Protein AF-A0A958LIS4-F1 (afdb_monomer)

Mean predicted aligned error: 6.73 Å

Foldseek 3Di:
DVVVVVVVVVVVVVVVVVVVCCVVVPVVVVVVVVVVVVVVVVLVVVLVVQLVVCVVVVHDNLVSNVSSLVSDDPVPRDDNVVSVVVVVVVVVVD

Secondary structure (DSSP, 8-state):
-HHHHHHHHHHHHHHHHHHHHHIIIIIHHHHHHHHHHHHHHHHHHHHHHHHHHHHHTT--HHHHHHHHHHHS-TTTPPPHHHHHHHHHHHHHH-

Sequence (94 aa):
GVQVIGSLVAAALVGTFLGVLMCYGFVGPISTKMNNDIEAEGRYLAVIKAALVALQRGAPPLVCVEFARRSIFPTERPSFEEMDTATKESKKAA

pLDDT: mean 91.05, std 7.97, range [49.72, 97.69]

Structure (mmCIF, N/CA/C/O backbone):
data_AF-A0A958LIS4-F1
#
_entry.id   AF-A0A958LIS4-F1
#
loop_
_atom_site.group_PDB
_atom_site.id
_atom_site.type_symbol
_atom_site.label_atom_id
_atom_site.label_alt_id
_atom_site.label_comp_id
_atom_site.label_asym_id
_atom_site.label_entity_id
_atom_site.label_seq_id
_atom_site.pdbx_PDB_ins_code
_atom_site.Cartn_x
_atom_site.Cartn_y
_atom_site.Cartn_z
_atom_site.occupancy
_atom_site.B_iso_or_equiv
_atom_site.auth_seq_id
_atom_site.auth_comp_id
_atom_site.auth_asym_id
_atom_site.auth_atom_id
_atom_site.pdbx_PDB_model_num
ATOM 1 N N . GLY A 1 1 ? 24.109 -0.725 -47.724 1.00 82.19 1 GLY A N 1
ATOM 2 C CA . GLY A 1 1 ? 25.137 0.302 -47.455 1.00 82.19 1 GLY A CA 1
ATOM 3 C C . GLY A 1 1 ? 25.176 0.623 -45.975 1.00 82.19 1 GLY A C 1
ATOM 4 O O . GLY A 1 1 ? 24.223 0.297 -45.273 1.00 82.19 1 GLY A O 1
ATOM 5 N N . VAL A 1 2 ? 26.254 1.254 -45.507 1.00 90.81 2 VAL A N 1
ATOM 6 C CA . VAL A 1 2 ? 26.501 1.578 -44.085 1.00 90.81 2 VAL A CA 1
ATOM 7 C C . VAL A 1 2 ? 25.345 2.371 -43.448 1.00 90.81 2 VAL A C 1
ATOM 9 O O . VAL A 1 2 ? 25.057 2.191 -42.269 1.00 90.81 2 VAL A O 1
ATOM 12 N N . GLN A 1 3 ? 24.604 3.161 -44.235 1.00 92.12 3 GLN A N 1
ATOM 13 C CA . GLN A 1 3 ? 23.449 3.939 -43.766 1.00 92.12 3 GLN A CA 1
ATOM 14 C C . GLN A 1 3 ? 22.313 3.070 -43.192 1.00 92.12 3 GLN A C 1
ATOM 16 O O . GLN A 1 3 ? 21.709 3.444 -42.193 1.00 92.12 3 GLN A O 1
ATOM 21 N N . VAL A 1 4 ? 22.043 1.900 -43.785 1.00 93.31 4 VAL A N 1
ATOM 22 C CA . VAL A 1 4 ? 20.974 0.986 -43.327 1.00 93.31 4 VAL A CA 1
ATOM 23 C C . VAL A 1 4 ? 21.361 0.304 -42.015 1.00 93.31 4 VAL A C 1
ATOM 25 O O . VAL A 1 4 ? 20.530 0.101 -41.139 1.00 93.31 4 VAL A O 1
ATOM 28 N N . ILE A 1 5 ? 22.643 -0.021 -41.847 1.00 92.88 5 ILE A N 1
ATOM 29 C CA . ILE A 1 5 ? 23.145 -0.588 -40.591 1.00 92.88 5 ILE A CA 1
ATOM 30 C C . ILE A 1 5 ? 23.073 0.474 -39.486 1.00 92.88 5 ILE A C 1
ATOM 32 O O . ILE A 1 5 ? 22.612 0.184 -38.386 1.00 92.88 5 ILE A O 1
ATOM 36 N N . GLY A 1 6 ? 23.452 1.718 -39.795 1.00 95.25 6 GLY A N 1
ATOM 37 C CA . GLY A 1 6 ? 23.360 2.836 -38.856 1.00 95.25 6 GLY A CA 1
ATOM 38 C C . GLY A 1 6 ? 21.935 3.091 -38.357 1.00 95.25 6 GLY A C 1
ATOM 39 O O . GLY A 1 6 ? 21.741 3.281 -37.158 1.00 95.25 6 GLY A O 1
ATOM 40 N N . SER A 1 7 ? 20.929 3.035 -39.239 1.00 94.62 7 SER A N 1
ATOM 41 C CA . SER A 1 7 ? 19.531 3.222 -38.830 1.00 94.62 7 SER A CA 1
ATOM 42 C C . SER A 1 7 ? 19.018 2.089 -37.937 1.00 94.62 7 SER A C 1
ATOM 44 O O . SER A 1 7 ? 18.326 2.357 -36.956 1.00 94.62 7 SER A O 1
ATOM 46 N N . LEU A 1 8 ? 19.401 0.839 -38.217 1.00 93.94 8 LEU A N 1
ATOM 47 C CA . LEU A 1 8 ? 19.042 -0.319 -37.392 1.00 93.94 8 LEU A CA 1
ATOM 48 C C . LEU A 1 8 ? 19.658 -0.239 -35.988 1.00 93.94 8 LEU A C 1
ATOM 50 O O . LEU A 1 8 ? 18.973 -0.494 -34.998 1.00 93.94 8 LEU A O 1
ATOM 54 N N . VAL A 1 9 ? 20.927 0.165 -35.885 1.00 95.56 9 VAL A N 1
ATOM 55 C CA . VAL A 1 9 ? 21.597 0.339 -34.587 1.00 95.56 9 VAL A CA 1
ATOM 56 C C . VAL A 1 9 ? 20.975 1.495 -33.803 1.00 95.56 9 VAL A C 1
ATOM 58 O O . VAL A 1 9 ? 20.691 1.342 -32.616 1.00 95.56 9 VAL A O 1
ATOM 61 N N . ALA A 1 10 ? 20.701 2.628 -34.455 1.00 94.75 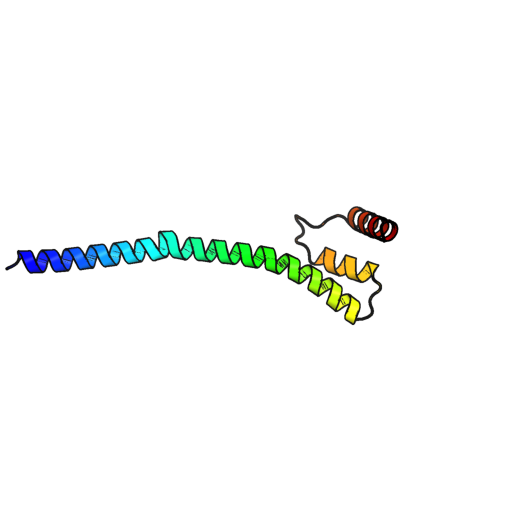10 ALA A N 1
ATOM 62 C CA . ALA A 1 10 ? 20.047 3.763 -33.808 1.00 94.75 10 ALA A CA 1
ATOM 63 C C . ALA A 1 10 ? 18.664 3.382 -33.254 1.00 94.75 10 ALA A C 1
ATOM 65 O O . ALA A 1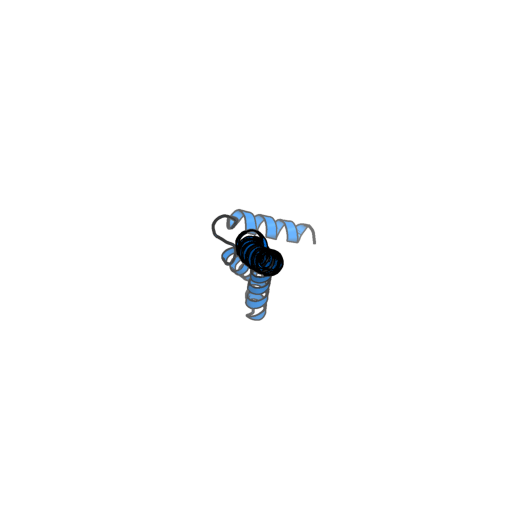 10 ? 18.352 3.701 -32.107 1.00 94.75 10 ALA A O 1
ATOM 66 N N . ALA A 1 11 ? 17.865 2.638 -34.025 1.00 95.06 11 ALA A N 1
ATOM 67 C CA . ALA A 1 11 ? 16.565 2.147 -33.576 1.00 95.06 11 ALA A CA 1
ATOM 68 C C . ALA A 1 11 ? 16.682 1.229 -32.343 1.00 95.06 11 ALA A C 1
ATOM 70 O O . ALA A 1 11 ? 15.923 1.388 -31.387 1.00 95.06 11 ALA A O 1
ATOM 71 N N . ALA A 1 12 ? 17.660 0.316 -32.320 1.00 96.81 12 ALA A N 1
ATOM 72 C CA . ALA A 1 12 ? 17.887 -0.584 -31.187 1.00 96.81 12 ALA A CA 1
ATOM 73 C C . ALA A 1 12 ? 18.302 0.158 -29.898 1.00 96.81 12 ALA A C 1
ATOM 75 O O . ALA A 1 12 ? 17.847 -0.184 -28.801 1.00 96.81 12 ALA A O 1
ATOM 76 N N . LEU A 1 13 ? 19.126 1.204 -30.023 1.00 97.00 13 LEU A N 1
ATOM 77 C CA . LEU A 1 13 ? 19.558 2.029 -28.891 1.00 97.00 13 LEU A CA 1
ATOM 78 C C . LEU A 1 13 ? 18.406 2.867 -28.324 1.00 97.00 13 LEU A C 1
ATOM 80 O O . LEU A 1 13 ? 18.212 2.892 -27.109 1.00 97.00 13 LEU A O 1
ATOM 84 N N . VAL A 1 14 ? 17.604 3.495 -29.191 1.00 96.50 14 VAL A N 1
ATOM 85 C CA . VAL A 1 14 ? 16.419 4.263 -28.772 1.00 96.50 14 VAL A CA 1
ATOM 86 C C . VAL A 1 14 ? 15.379 3.348 -28.129 1.00 96.50 14 VAL A C 1
ATOM 88 O O . VAL A 1 14 ? 14.804 3.712 -27.106 1.00 96.50 14 VAL A O 1
ATOM 91 N N . GLY A 1 15 ? 15.186 2.140 -28.668 1.00 96.69 15 GLY A N 1
ATOM 92 C CA . GLY A 1 15 ? 14.304 1.131 -28.083 1.00 96.69 15 GLY A CA 1
ATOM 93 C C . GLY A 1 15 ? 14.735 0.718 -26.674 1.00 96.69 15 GLY A C 1
ATOM 94 O O . GLY A 1 15 ? 13.920 0.734 -25.754 1.00 96.69 15 GLY A O 1
ATOM 95 N N . THR A 1 16 ? 16.023 0.420 -26.477 1.00 96.38 16 THR A N 1
ATOM 96 C CA . THR A 1 16 ? 16.561 0.064 -25.150 1.00 96.38 16 THR A CA 1
ATOM 97 C C . THR A 1 16 ? 16.427 1.221 -24.161 1.00 96.38 16 THR A C 1
ATOM 99 O O . THR A 1 16 ? 15.978 1.020 -23.033 1.00 96.38 16 THR A O 1
ATOM 102 N N . PHE A 1 17 ? 16.762 2.441 -24.588 1.00 96.25 17 PHE A N 1
ATOM 103 C CA . PHE A 1 17 ? 16.619 3.634 -23.758 1.00 96.25 17 PHE A CA 1
ATOM 104 C C . PHE A 1 17 ? 15.164 3.864 -23.332 1.00 96.25 17 PHE A C 1
ATOM 106 O O . PHE A 1 17 ? 14.894 4.015 -22.141 1.00 96.25 17 PHE A O 1
ATOM 113 N N . LEU A 1 18 ? 14.221 3.839 -24.281 1.00 97.00 18 LEU A N 1
ATOM 114 C CA . LEU A 1 18 ? 12.796 4.004 -23.991 1.00 97.00 18 LEU A CA 1
ATOM 115 C C . LEU A 1 18 ? 12.262 2.899 -23.079 1.00 97.00 18 LEU A C 1
ATOM 117 O O . LEU A 1 18 ? 11.463 3.191 -22.195 1.00 97.00 18 LEU A O 1
ATOM 121 N N . GLY A 1 19 ? 12.715 1.657 -23.257 1.00 96.50 19 GLY A N 1
ATOM 122 C CA . GLY A 1 19 ? 12.329 0.544 -22.392 1.00 96.50 19 GLY A CA 1
ATOM 123 C C . GLY A 1 19 ? 12.725 0.789 -20.936 1.00 96.50 19 GLY A C 1
ATOM 124 O O . GLY A 1 19 ? 11.878 0.749 -20.046 1.00 96.50 19 GLY A O 1
ATOM 125 N N . VAL A 1 20 ? 13.996 1.122 -20.693 1.00 96.62 20 VAL A N 1
ATOM 126 C CA . VAL A 1 20 ? 14.501 1.437 -19.346 1.00 96.62 20 VAL A CA 1
ATOM 127 C C . VAL A 1 20 ? 13.777 2.656 -18.766 1.00 96.62 20 VAL A C 1
ATOM 129 O O . VAL A 1 20 ? 13.316 2.612 -17.624 1.00 96.62 20 VAL A O 1
ATOM 132 N N . LEU A 1 21 ? 13.613 3.717 -19.562 1.00 95.88 21 LEU A N 1
ATOM 133 C CA . LEU A 1 21 ? 12.903 4.927 -19.150 1.00 95.88 21 LEU A CA 1
ATOM 134 C C . LEU A 1 21 ? 11.451 4.628 -18.752 1.00 95.88 21 LEU A C 1
ATOM 136 O O . LEU A 1 21 ? 10.982 5.136 -17.740 1.00 95.88 21 LEU A O 1
ATOM 140 N N . MET A 1 22 ? 10.739 3.794 -19.511 1.00 96.75 22 MET A N 1
ATOM 141 C CA . MET A 1 22 ? 9.345 3.460 -19.226 1.00 96.75 22 MET A CA 1
ATOM 142 C C . MET A 1 22 ? 9.212 2.588 -17.975 1.00 96.75 22 MET A C 1
ATOM 144 O O . MET A 1 22 ? 8.365 2.865 -17.123 1.00 96.75 22 MET A O 1
ATOM 148 N N . CYS A 1 23 ? 10.067 1.575 -17.827 1.00 95.88 23 CYS A N 1
ATOM 149 C CA . CYS A 1 23 ? 10.049 0.688 -16.667 1.00 95.88 23 CYS A CA 1
ATOM 150 C C . CYS A 1 23 ? 10.285 1.455 -15.361 1.00 95.88 23 CYS A C 1
ATOM 152 O O . CYS A 1 23 ? 9.486 1.348 -14.430 1.00 95.88 23 CYS A O 1
ATOM 154 N N . TYR A 1 24 ? 11.352 2.254 -15.295 1.00 94.38 24 TYR A N 1
ATOM 155 C CA . TYR A 1 24 ? 11.725 2.951 -14.062 1.00 94.38 24 TYR A CA 1
ATOM 156 C C . TYR A 1 24 ? 11.005 4.289 -13.876 1.00 94.38 24 TYR A C 1
ATOM 158 O O . TYR A 1 24 ? 10.735 4.677 -12.743 1.00 94.38 24 TYR A O 1
ATOM 166 N N . GLY A 1 25 ? 10.682 4.991 -14.963 1.00 94.75 25 GLY A N 1
ATOM 167 C CA . GLY A 1 25 ? 10.047 6.307 -14.910 1.00 94.75 25 GLY A CA 1
ATOM 168 C C . GLY A 1 25 ? 8.528 6.261 -14.763 1.00 94.75 25 GLY A C 1
ATOM 169 O O . GLY A 1 25 ? 7.956 7.178 -14.183 1.00 94.75 25 GLY A O 1
ATOM 170 N N . PHE A 1 26 ? 7.873 5.204 -15.254 1.00 94.94 26 PHE A N 1
ATOM 171 C CA . PHE A 1 26 ? 6.409 5.117 -15.259 1.00 94.94 26 PHE A CA 1
ATOM 172 C C . PHE A 1 26 ? 5.896 3.865 -14.553 1.00 94.94 26 PHE A C 1
ATOM 174 O O . PHE A 1 26 ? 5.193 3.978 -13.550 1.00 94.94 26 PHE A O 1
ATOM 181 N N . VAL A 1 27 ? 6.254 2.673 -15.038 1.00 97.00 27 VAL A N 1
ATOM 182 C CA . VAL A 1 27 ? 5.644 1.418 -14.565 1.00 97.00 27 VAL A CA 1
ATOM 183 C C . VAL A 1 27 ? 5.938 1.171 -13.083 1.00 97.00 27 VAL A C 1
ATOM 185 O O . VAL A 1 27 ? 5.017 0.883 -12.321 1.00 97.00 27 VAL A O 1
ATOM 188 N N . GLY A 1 28 ? 7.191 1.340 -12.653 1.00 96.19 28 GLY A N 1
ATOM 189 C CA . GLY A 1 28 ? 7.587 1.194 -11.250 1.00 96.19 28 GLY A CA 1
ATOM 190 C C . GLY A 1 28 ? 6.814 2.128 -10.307 1.00 96.19 28 GLY A C 1
ATOM 191 O O . GLY A 1 28 ? 6.122 1.637 -9.414 1.00 96.19 28 GLY A O 1
ATOM 192 N N . PRO A 1 29 ? 6.860 3.460 -10.510 1.00 96.38 29 PRO A N 1
ATOM 193 C CA . PRO A 1 29 ? 6.118 4.412 -9.683 1.00 96.38 29 PRO A CA 1
ATOM 194 C C . PRO A 1 29 ? 4.607 4.154 -9.638 1.00 96.38 29 PRO A C 1
ATOM 196 O O . PRO A 1 29 ? 4.008 4.229 -8.564 1.00 96.38 29 PRO A O 1
ATOM 199 N N . ILE A 1 30 ? 3.992 3.803 -10.774 1.00 97.56 30 ILE A N 1
ATOM 200 C CA . ILE A 1 30 ? 2.563 3.466 -10.839 1.00 97.56 30 ILE A CA 1
ATOM 201 C C . ILE A 1 30 ? 2.266 2.226 -9.990 1.00 97.56 30 ILE A C 1
ATOM 203 O O . ILE A 1 30 ? 1.327 2.248 -9.197 1.00 97.56 30 ILE A O 1
ATOM 207 N N . SER A 1 31 ? 3.089 1.179 -10.097 1.00 97.50 31 SER A N 1
ATOM 208 C CA . SER A 1 31 ? 2.942 -0.036 -9.289 1.00 97.50 31 SER A CA 1
ATOM 209 C C . SER A 1 31 ? 3.028 0.261 -7.790 1.00 97.50 31 SER A C 1
ATOM 211 O O . SER A 1 31 ? 2.211 -0.239 -7.020 1.00 97.50 31 SER A O 1
ATOM 213 N N . THR A 1 32 ? 3.985 1.089 -7.364 1.00 97.25 32 THR A N 1
ATOM 214 C CA . THR A 1 32 ? 4.126 1.478 -5.953 1.00 97.25 32 THR A CA 1
ATOM 215 C C . THR A 1 32 ? 2.907 2.254 -5.466 1.00 97.25 32 THR A C 1
ATOM 217 O O . THR A 1 32 ? 2.378 1.961 -4.396 1.00 97.25 32 THR A O 1
ATOM 220 N N . LYS A 1 33 ? 2.416 3.211 -6.263 1.00 96.88 33 LYS A N 1
ATOM 221 C CA . LYS A 1 33 ? 1.208 3.979 -5.937 1.00 96.88 33 LYS A CA 1
ATOM 222 C C . LYS A 1 33 ? -0.005 3.062 -5.786 1.00 96.88 33 LYS A C 1
ATOM 224 O O . LYS A 1 33 ? -0.713 3.163 -4.793 1.00 96.88 33 LYS A O 1
ATOM 229 N N . MET A 1 34 ? -0.212 2.142 -6.728 1.00 97.69 34 MET A N 1
ATOM 230 C CA . MET A 1 34 ? -1.305 1.168 -6.657 1.00 97.69 34 MET A CA 1
ATOM 231 C C . MET A 1 34 ? -1.218 0.297 -5.402 1.00 97.69 34 MET A C 1
ATOM 233 O O . MET A 1 34 ? -2.228 0.073 -4.745 1.00 97.69 34 MET A O 1
ATOM 237 N N . ASN A 1 35 ? -0.020 -0.172 -5.045 1.00 97.12 35 ASN A N 1
ATOM 238 C CA . ASN A 1 35 ? 0.161 -0.966 -3.834 1.00 97.12 35 ASN A CA 1
ATOM 239 C C . ASN A 1 35 ? -0.180 -0.167 -2.568 1.00 97.12 35 ASN A C 1
ATOM 241 O O . ASN A 1 35 ? -0.830 -0.699 -1.675 1.00 97.12 35 ASN A O 1
ATOM 245 N N . ASN A 1 36 ? 0.207 1.109 -2.509 1.00 95.81 36 ASN A N 1
ATOM 246 C CA . ASN A 1 36 ? -0.120 1.979 -1.379 1.00 95.81 36 ASN A CA 1
ATOM 247 C C . ASN A 1 36 ? -1.634 2.196 -1.238 1.00 95.81 36 ASN A C 1
ATOM 249 O O . ASN A 1 36 ? -2.148 2.158 -0.122 1.00 95.81 36 ASN A O 1
ATOM 253 N N . ASP A 1 37 ? -2.346 2.385 -2.353 1.00 95.81 37 ASP A N 1
ATOM 254 C CA . ASP A 1 37 ? -3.807 2.523 -2.345 1.00 95.81 37 ASP A CA 1
ATOM 255 C C . ASP A 1 37 ? -4.481 1.235 -1.845 1.00 95.81 37 ASP A C 1
ATOM 257 O O . ASP A 1 37 ? -5.327 1.274 -0.951 1.00 95.81 37 ASP A O 1
ATOM 261 N N . ILE A 1 38 ? -4.053 0.077 -2.366 1.00 96.31 38 ILE A N 1
ATOM 262 C CA . ILE A 1 38 ? -4.563 -1.238 -1.948 1.00 96.31 38 ILE A CA 1
ATOM 263 C C . ILE A 1 38 ? -4.284 -1.478 -0.465 1.00 96.31 38 ILE A C 1
ATOM 265 O O . ILE A 1 38 ? -5.133 -2.010 0.248 1.00 96.31 38 ILE A O 1
ATOM 269 N N . GLU A 1 39 ? -3.106 -1.099 0.025 1.00 93.44 39 GLU A N 1
ATOM 270 C CA . GLU A 1 39 ? -2.776 -1.234 1.437 1.00 93.44 39 GLU A CA 1
ATOM 271 C C . GLU A 1 39 ? -3.674 -0.339 2.301 1.00 93.44 39 GLU A C 1
ATOM 273 O O . GLU A 1 39 ? -4.163 -0.787 3.338 1.00 93.44 39 GLU A O 1
ATOM 278 N N . ALA A 1 40 ? -3.949 0.895 1.868 1.00 89.81 40 ALA A N 1
ATOM 279 C CA . ALA A 1 40 ? -4.850 1.805 2.570 1.00 89.81 40 ALA A CA 1
ATOM 280 C C . ALA A 1 40 ? -6.278 1.237 2.678 1.00 89.81 40 ALA A C 1
ATOM 282 O O . ALA A 1 40 ? -6.841 1.192 3.774 1.00 89.81 40 ALA A O 1
ATOM 283 N N . GLU A 1 41 ? -6.841 0.723 1.583 1.00 91.62 41 GLU A N 1
ATOM 284 C CA . GLU A 1 41 ? -8.158 0.068 1.592 1.00 91.62 41 GLU A CA 1
ATOM 285 C C . GLU A 1 41 ? -8.144 -1.246 2.392 1.00 91.62 41 GLU A C 1
ATOM 287 O O . GLU A 1 41 ? -9.052 -1.536 3.179 1.00 91.62 41 GLU A O 1
ATOM 292 N N . GLY A 1 42 ? -7.072 -2.027 2.256 1.00 93.12 42 GLY A N 1
ATOM 293 C CA . GLY A 1 42 ? -6.867 -3.276 2.981 1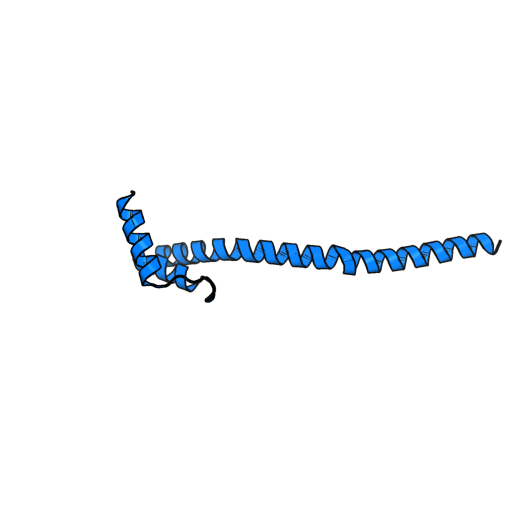.00 93.12 42 GLY A CA 1
ATOM 294 C C . GLY A 1 42 ? -6.838 -3.081 4.496 1.00 93.12 42 GLY A C 1
ATOM 295 O O . GLY A 1 42 ? -7.354 -3.926 5.233 1.00 93.12 42 GLY A O 1
ATOM 296 N N . ARG A 1 43 ? -6.308 -1.950 4.982 1.00 90.06 43 ARG A N 1
ATOM 297 C CA . ARG A 1 43 ? -6.325 -1.591 6.411 1.00 90.06 43 ARG A CA 1
ATOM 298 C C . ARG A 1 43 ? -7.748 -1.433 6.936 1.00 90.06 43 ARG A C 1
ATOM 300 O O . ARG A 1 43 ? -8.053 -1.960 8.005 1.00 90.06 43 ARG A O 1
ATOM 307 N N . TYR A 1 44 ? -8.630 -0.771 6.187 1.00 89.81 44 TYR A N 1
ATOM 308 C CA . TYR A 1 44 ? -10.032 -0.611 6.582 1.00 89.81 44 TYR A CA 1
ATOM 309 C C . TYR A 1 44 ? -10.728 -1.972 6.736 1.00 89.81 44 TYR A C 1
ATOM 311 O O . TYR A 1 44 ? -11.349 -2.263 7.762 1.00 89.81 44 TYR A O 1
ATOM 319 N N . LEU A 1 45 ? -10.534 -2.862 5.760 1.00 93.88 45 LEU A N 1
ATOM 320 C CA . LEU A 1 45 ? -11.069 -4.223 5.812 1.00 93.88 45 LEU A CA 1
ATOM 321 C C . LEU A 1 45 ? -10.464 -5.049 6.960 1.00 93.88 45 LEU A C 1
ATOM 323 O O . LEU A 1 45 ? -11.169 -5.839 7.593 1.00 93.88 45 LEU A O 1
ATOM 327 N N . ALA A 1 46 ? -9.180 -4.856 7.275 1.00 94.00 46 ALA A N 1
ATOM 328 C CA . ALA A 1 46 ? -8.519 -5.531 8.389 1.00 94.00 46 ALA A CA 1
ATOM 329 C C . ALA A 1 46 ? -9.115 -5.138 9.752 1.00 94.00 46 ALA A C 1
ATOM 331 O O . ALA A 1 46 ? -9.273 -6.001 10.619 1.00 94.00 46 ALA A O 1
ATOM 332 N N . VAL A 1 47 ? -9.505 -3.872 9.930 1.00 93.94 47 VAL A N 1
ATOM 333 C CA . VAL A 1 47 ? -10.181 -3.389 11.147 1.00 93.94 47 VAL A CA 1
ATOM 334 C C . VAL A 1 47 ? -11.550 -4.053 11.311 1.00 93.94 47 VAL A C 1
ATOM 336 O O . VAL A 1 47 ? -11.855 -4.577 12.385 1.00 93.94 47 VAL A O 1
ATOM 339 N N . ILE A 1 48 ? -12.350 -4.115 10.240 1.00 93.25 48 ILE A N 1
ATOM 340 C CA . ILE A 1 48 ? -13.651 -4.807 10.253 1.00 93.25 48 ILE A CA 1
ATOM 341 C C . ILE A 1 48 ? -13.459 -6.290 10.581 1.00 93.25 48 ILE A C 1
ATOM 343 O O . ILE A 1 48 ? -14.141 -6.840 11.447 1.00 93.25 48 ILE A O 1
ATOM 347 N N . LYS A 1 49 ? -12.486 -6.941 9.937 1.00 94.31 49 LYS A N 1
ATOM 348 C CA . LYS A 1 49 ? -12.138 -8.336 10.215 1.00 94.31 49 LYS A CA 1
ATOM 349 C C . LYS A 1 49 ? -11.787 -8.544 11.690 1.00 94.31 49 LYS A C 1
ATOM 351 O O . LYS A 1 49 ? -12.236 -9.527 12.273 1.00 94.31 49 LYS A O 1
ATOM 356 N N . ALA A 1 50 ? -11.015 -7.647 12.304 1.00 93.62 50 ALA A N 1
ATOM 357 C CA . ALA A 1 50 ? -10.652 -7.751 13.716 1.00 93.62 50 ALA A CA 1
ATOM 358 C C . ALA A 1 50 ? -11.887 -7.710 14.636 1.00 93.62 50 ALA A C 1
ATOM 360 O O . ALA A 1 50 ? -11.990 -8.543 15.541 1.00 93.62 50 ALA A O 1
ATOM 361 N N . ALA A 1 51 ? -12.853 -6.822 14.363 1.00 93.50 51 ALA A N 1
ATOM 362 C CA . ALA A 1 51 ? -14.132 -6.788 15.082 1.00 93.50 51 ALA A CA 1
ATOM 363 C C . ALA A 1 51 ? -14.915 -8.101 14.924 1.00 93.50 51 ALA A C 1
ATOM 365 O O . ALA A 1 51 ? -15.369 -8.677 15.912 1.00 93.50 51 ALA A O 1
ATOM 366 N N . LEU A 1 52 ? -15.047 -8.597 13.689 1.00 94.38 52 LEU A N 1
ATOM 367 C CA . LEU A 1 52 ? -15.807 -9.816 13.390 1.00 94.38 52 LEU A CA 1
ATOM 368 C C . LEU A 1 52 ? -15.184 -11.061 14.029 1.00 94.38 52 LEU A C 1
ATOM 370 O O . LEU A 1 52 ? -15.899 -11.911 14.555 1.00 94.38 52 LEU A O 1
ATOM 374 N N . VAL A 1 53 ? -13.853 -11.163 14.032 1.00 94.94 53 VAL A N 1
ATOM 375 C CA . VAL A 1 53 ? -13.140 -12.270 14.686 1.00 94.94 53 VAL A CA 1
ATOM 376 C C . VAL A 1 53 ? -13.314 -12.216 16.206 1.00 94.94 53 VAL A C 1
ATOM 378 O O . VAL A 1 53 ? -13.490 -13.259 16.837 1.00 94.94 53 VAL A O 1
ATOM 381 N N . ALA A 1 54 ? -13.297 -11.026 16.814 1.00 93.44 54 ALA A N 1
ATOM 382 C C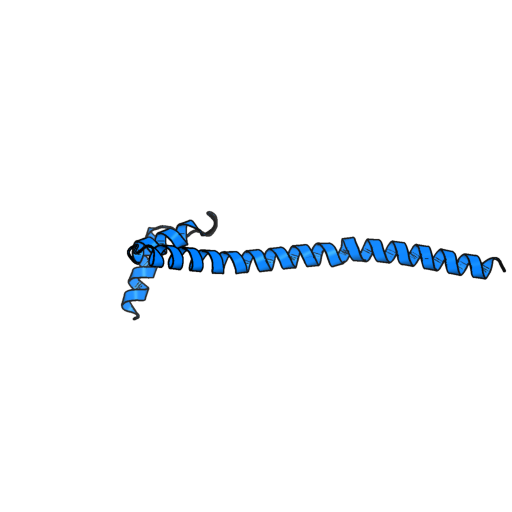A . ALA A 1 54 ? -13.576 -10.873 18.242 1.00 93.44 54 ALA A CA 1
ATOM 383 C C . ALA A 1 54 ? -15.019 -11.283 18.584 1.00 93.44 54 ALA A C 1
ATOM 385 O O . ALA A 1 54 ? -15.239 -12.004 19.559 1.00 93.44 54 ALA A O 1
ATOM 386 N N . LEU A 1 55 ? -15.980 -10.910 17.734 1.00 93.44 55 LEU A N 1
ATOM 387 C CA . LEU A 1 55 ? -17.381 -11.291 17.890 1.00 93.44 55 LEU A CA 1
ATOM 388 C C . LEU A 1 55 ? -17.574 -12.807 17.763 1.00 93.44 55 LEU A C 1
ATOM 390 O O . LEU A 1 55 ? -18.248 -13.414 18.591 1.00 93.44 55 LEU A O 1
ATOM 394 N N . GLN A 1 56 ? -16.925 -13.441 16.782 1.00 95.25 56 GLN A N 1
ATOM 395 C CA . GLN A 1 56 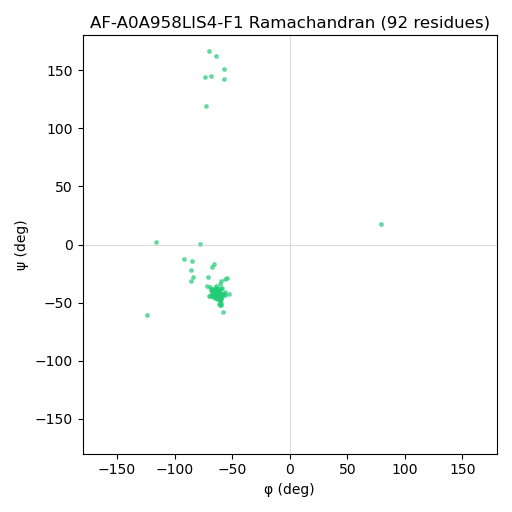? -16.953 -14.897 16.598 1.00 95.25 56 GLN A CA 1
ATOM 396 C C . GLN A 1 56 ? -16.413 -15.647 17.825 1.00 95.25 56 GLN A C 1
ATOM 398 O O . GLN A 1 56 ? -16.881 -16.741 18.137 1.00 95.25 56 GLN A O 1
ATOM 403 N N . ARG A 1 57 ? -15.457 -15.052 18.545 1.00 93.19 57 ARG A N 1
ATOM 404 C CA . ARG A 1 57 ? -14.905 -15.578 19.803 1.00 93.19 57 ARG A CA 1
ATOM 405 C C . ARG A 1 57 ? -15.805 -15.348 21.024 1.00 93.19 57 ARG A C 1
ATOM 407 O O . ARG A 1 57 ? -15.422 -15.737 22.123 1.00 93.19 57 ARG A O 1
ATOM 414 N N . GLY A 1 58 ? -16.973 -14.730 20.854 1.00 91.00 58 GLY A N 1
ATOM 415 C CA . GLY A 1 58 ? -17.926 -14.467 21.933 1.00 91.00 58 GLY A CA 1
ATOM 416 C C . GLY A 1 58 ? -17.565 -13.267 22.810 1.00 91.00 58 GLY A C 1
ATOM 417 O O . GLY A 1 58 ? -18.073 -13.156 23.924 1.00 91.00 58 GLY A O 1
ATOM 418 N N . ALA A 1 59 ? -16.688 -12.370 22.347 1.00 91.94 59 ALA A N 1
ATOM 419 C CA . ALA A 1 59 ? -16.393 -11.151 23.089 1.00 91.94 59 ALA A CA 1
ATOM 420 C C . ALA A 1 59 ? -17.618 -10.206 23.102 1.00 91.94 59 ALA A C 1
ATOM 422 O O . ALA A 1 59 ? -18.341 -10.121 22.105 1.00 91.94 59 ALA A O 1
ATOM 423 N N . PRO A 1 60 ? -17.857 -9.451 24.194 1.00 91.44 60 PRO A N 1
ATOM 424 C CA . PRO A 1 60 ? -18.907 -8.435 24.225 1.00 91.44 60 PRO A CA 1
ATOM 425 C C . PRO A 1 60 ? -18.721 -7.385 23.114 1.00 91.44 60 PRO A C 1
ATOM 427 O O . PRO A 1 60 ? -17.576 -7.078 22.768 1.00 91.44 60 PRO A O 1
ATOM 430 N N . PRO A 1 61 ? -19.797 -6.760 22.594 1.00 87.75 61 PRO A N 1
ATOM 431 C CA . PRO A 1 61 ? -19.700 -5.805 21.486 1.00 87.75 61 PRO A CA 1
ATOM 432 C C . PRO A 1 61 ? -18.695 -4.670 21.723 1.00 87.75 61 PRO A C 1
ATOM 434 O O . PRO A 1 61 ? -17.887 -4.377 20.849 1.00 87.75 61 PRO A O 1
ATOM 437 N N . LEU A 1 62 ? -18.665 -4.096 22.932 1.00 88.56 62 LEU A N 1
ATOM 438 C CA . LEU A 1 62 ? -17.720 -3.029 23.287 1.00 88.56 62 LEU A CA 1
ATOM 439 C C . LEU A 1 62 ? -16.256 -3.498 23.212 1.00 88.56 62 LEU A C 1
ATOM 441 O O . LEU A 1 62 ? -15.382 -2.777 22.740 1.00 88.56 62 LEU A O 1
ATOM 445 N N . VAL A 1 63 ? -15.995 -4.741 23.626 1.00 90.44 63 VAL A N 1
ATOM 446 C CA . VAL A 1 63 ? -14.662 -5.351 23.554 1.00 90.44 63 VAL A CA 1
ATOM 447 C C . VAL A 1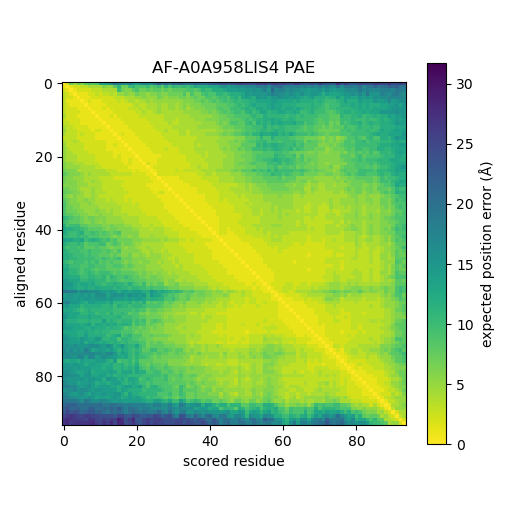 63 ? -14.271 -5.608 22.097 1.00 90.44 63 VAL A C 1
ATOM 449 O O . VAL A 1 63 ? -13.119 -5.394 21.731 1.00 90.44 63 VAL A O 1
ATOM 452 N N . CYS A 1 64 ? -15.221 -5.997 21.241 1.00 91.81 64 CYS A N 1
ATOM 453 C CA . CYS A 1 64 ? -14.982 -6.159 19.803 1.00 91.81 64 CYS A CA 1
ATOM 454 C C . CYS A 1 64 ? -14.565 -4.839 19.139 1.00 91.81 64 CYS A C 1
ATOM 456 O O . CYS A 1 64 ? -13.615 -4.823 18.356 1.00 91.81 64 CYS A O 1
ATOM 458 N N . VAL A 1 65 ? -15.237 -3.733 19.483 1.00 91.25 65 VAL A N 1
ATOM 459 C CA . VAL A 1 65 ? -14.896 -2.395 18.973 1.00 91.25 65 VAL A CA 1
ATOM 460 C C . VAL A 1 65 ? -13.512 -1.959 19.461 1.00 91.25 65 VAL A C 1
ATOM 462 O O . VAL A 1 65 ? -12.726 -1.435 18.675 1.00 91.25 65 VAL A O 1
ATOM 465 N N . GLU A 1 66 ? -13.145 -2.253 20.710 1.00 89.88 66 GLU A N 1
ATOM 466 C CA . GLU A 1 66 ? -11.802 -1.946 21.219 1.00 89.88 66 GLU A CA 1
ATOM 467 C C . GLU A 1 66 ? -10.704 -2.775 20.524 1.00 89.88 66 GLU A C 1
ATOM 469 O O . GLU A 1 66 ? -9.641 -2.247 20.190 1.00 89.88 66 GLU A O 1
ATOM 474 N N . PHE A 1 67 ? -10.952 -4.055 20.219 1.00 90.50 67 PHE A N 1
ATOM 475 C CA . PHE A 1 67 ? -10.033 -4.861 19.401 1.00 90.50 67 PHE A CA 1
ATOM 476 C C . PHE A 1 67 ? -9.848 -4.278 17.992 1.00 90.50 67 PHE A C 1
ATOM 478 O O . PHE A 1 67 ? -8.725 -4.232 17.479 1.00 90.50 67 PHE A O 1
ATOM 485 N N . ALA A 1 68 ? -10.927 -3.789 17.382 1.00 92.50 68 ALA A N 1
ATOM 486 C CA . ALA A 1 68 ? -10.871 -3.135 16.081 1.00 92.50 68 ALA A CA 1
ATOM 487 C C . ALA A 1 68 ? -10.095 -1.813 16.147 1.00 92.50 68 ALA A C 1
ATOM 489 O O . ALA A 1 68 ? -9.178 -1.596 15.356 1.00 92.50 68 ALA A O 1
ATOM 490 N N . ARG A 1 69 ? -10.357 -0.978 17.158 1.00 92.50 69 ARG A N 1
ATOM 491 C CA . ARG A 1 69 ? -9.638 0.280 17.400 1.00 92.50 69 ARG A CA 1
ATOM 492 C C . ARG A 1 69 ? -8.135 0.068 17.568 1.00 92.50 69 ARG A C 1
ATOM 494 O O . ARG A 1 69 ? -7.332 0.809 17.003 1.00 92.50 69 ARG A O 1
ATOM 501 N N . ARG A 1 70 ? -7.727 -0.972 18.301 1.00 90.19 70 ARG A N 1
ATOM 502 C CA . ARG A 1 70 ? -6.308 -1.332 18.471 1.00 90.19 70 ARG A CA 1
ATOM 503 C C . ARG A 1 70 ? -5.636 -1.799 17.177 1.00 90.19 70 ARG A C 1
ATOM 505 O O . ARG A 1 70 ? -4.409 -1.797 17.122 1.00 90.19 70 ARG A O 1
ATOM 512 N N . SER A 1 71 ? -6.407 -2.161 16.154 1.00 90.31 71 SER A N 1
ATOM 513 C CA . SER A 1 71 ? -5.891 -2.538 14.832 1.00 90.31 71 SER A CA 1
ATOM 514 C C . SER A 1 71 ? -5.641 -1.326 13.920 1.00 90.31 71 SER A C 1
ATOM 516 O O . SER A 1 71 ? -4.939 -1.456 12.923 1.00 90.31 71 SER A O 1
ATOM 518 N N . ILE A 1 72 ? -6.156 -0.141 14.274 1.00 92.25 72 ILE A N 1
ATOM 519 C CA . ILE A 1 72 ? -5.897 1.124 13.565 1.00 92.25 72 ILE A CA 1
ATOM 520 C C . ILE A 1 72 ? -4.467 1.594 13.866 1.00 92.25 72 ILE A C 1
ATOM 522 O O . ILE A 1 72 ? -3.981 1.422 14.993 1.00 92.25 72 ILE A O 1
ATOM 526 N N . PHE A 1 73 ? -3.793 2.199 12.884 1.00 87.31 73 PHE A N 1
ATOM 527 C CA . PHE A 1 73 ? -2.454 2.768 13.057 1.00 87.31 73 PHE A CA 1
ATOM 528 C C . PHE A 1 73 ? -2.423 3.813 14.183 1.00 87.31 73 PHE A C 1
ATOM 530 O O . PHE A 1 73 ? -3.366 4.590 14.309 1.00 87.31 73 PHE A O 1
ATOM 537 N N . PRO A 1 74 ? -1.345 3.893 14.986 1.00 86.38 74 PRO A N 1
ATOM 538 C CA . 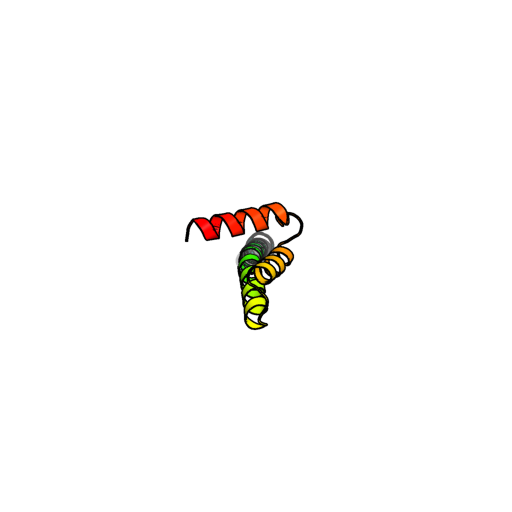PRO A 1 74 ? -1.287 4.802 16.133 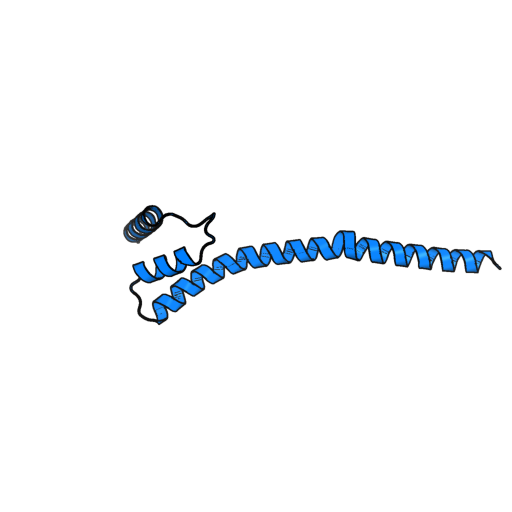1.00 86.38 74 PRO A CA 1
ATOM 539 C C . PRO A 1 74 ? -1.525 6.281 15.805 1.00 86.38 74 PRO A C 1
ATOM 541 O O . PRO A 1 74 ? -2.032 7.002 16.654 1.00 86.38 74 PRO A O 1
ATOM 544 N N . THR A 1 75 ? -1.176 6.724 14.595 1.00 89.25 75 THR A N 1
ATOM 545 C CA . THR A 1 75 ? -1.328 8.115 14.139 1.00 89.25 75 THR A CA 1
ATOM 546 C C . THR A 1 75 ? -2.777 8.526 13.898 1.00 89.25 75 THR A C 1
ATOM 548 O O . THR A 1 75 ? -3.099 9.700 14.017 1.00 89.25 75 THR A O 1
ATOM 551 N N . GLU A 1 76 ? -3.642 7.572 13.560 1.00 88.12 76 GLU A N 1
ATOM 552 C CA . GLU A 1 76 ? -5.056 7.799 13.216 1.00 88.12 76 GLU A CA 1
ATOM 553 C C . GLU A 1 76 ? -5.995 7.130 14.226 1.00 88.12 76 GLU A C 1
ATOM 555 O O . GLU A 1 76 ? -7.216 7.138 14.073 1.00 88.12 76 GLU A O 1
ATOM 560 N N . ARG A 1 77 ? -5.429 6.493 15.255 1.00 91.19 77 ARG A N 1
ATOM 561 C CA . ARG A 1 77 ? -6.195 5.764 16.253 1.00 91.19 77 ARG A CA 1
ATOM 562 C C . ARG A 1 77 ? -6.916 6.772 17.154 1.00 91.19 77 ARG A C 1
ATOM 564 O O . ARG A 1 77 ? -6.233 7.505 17.870 1.00 91.19 77 ARG A O 1
ATOM 571 N N . PRO A 1 78 ? -8.260 6.755 17.207 1.00 90.94 78 PRO A N 1
ATOM 572 C CA . PRO A 1 78 ? -9.003 7.618 18.119 1.00 90.94 78 PRO A CA 1
ATOM 573 C C . PRO A 1 78 ? -8.685 7.267 19.574 1.00 90.94 78 PRO A C 1
ATOM 575 O O . PRO A 1 78 ? -8.186 6.173 19.872 1.00 90.94 78 PRO A O 1
ATOM 578 N N . SER A 1 79 ? -8.987 8.158 20.510 1.00 91.31 79 SER A N 1
ATOM 579 C CA . SER A 1 79 ? -8.902 7.858 21.938 1.00 91.31 79 SER A CA 1
ATOM 580 C C . SER A 1 79 ? -10.000 6.868 22.368 1.00 91.31 79 SER A C 1
ATOM 582 O O . SER A 1 79 ? -10.914 6.540 21.606 1.00 91.31 79 SER A O 1
ATOM 584 N N . PHE A 1 80 ? -9.874 6.306 23.575 1.00 86.94 80 PHE A N 1
ATOM 585 C CA . PHE A 1 80 ? -10.872 5.354 24.078 1.00 86.94 80 PHE A CA 1
ATOM 586 C C . PHE A 1 80 ? -12.194 6.073 24.331 1.00 86.94 80 PHE A C 1
ATOM 588 O O . PHE A 1 80 ? -13.253 5.572 23.972 1.00 86.94 80 PHE A O 1
ATOM 595 N N . GLU A 1 81 ? -12.101 7.272 24.899 1.00 89.19 81 GLU A N 1
ATOM 596 C CA . GLU A 1 81 ? -13.238 8.117 25.245 1.00 89.19 81 GLU A CA 1
ATOM 597 C C . GLU A 1 81 ? -14.010 8.563 23.999 1.00 89.19 81 GLU A C 1
ATOM 599 O O . GLU A 1 81 ? -15.240 8.512 23.986 1.00 89.19 81 GLU A O 1
ATOM 604 N N . GLU A 1 82 ? -13.303 8.920 22.922 1.00 88.88 82 GLU A N 1
ATOM 605 C CA . GLU A 1 82 ? -13.915 9.274 21.635 1.00 88.88 82 GLU A CA 1
ATOM 606 C C . GLU A 1 82 ? -14.680 8.090 21.031 1.00 88.88 82 GLU A C 1
ATOM 608 O O . GLU A 1 82 ? -15.824 8.238 20.598 1.00 88.88 82 GLU A O 1
ATOM 613 N N . MET A 1 83 ? -14.080 6.895 21.043 1.00 89.06 83 MET A N 1
ATOM 614 C CA . MET A 1 83 ? -14.716 5.680 20.526 1.00 89.06 83 MET A CA 1
ATOM 615 C C . MET A 1 83 ? -15.936 5.264 21.358 1.00 89.06 83 MET A C 1
ATOM 617 O O . MET A 1 83 ? -16.979 4.925 20.791 1.00 89.06 83 MET A O 1
ATOM 621 N N . ASP A 1 84 ? -15.831 5.299 22.687 1.00 86.81 84 ASP A N 1
ATOM 622 C CA . ASP A 1 84 ? -16.927 4.936 23.589 1.00 86.81 84 ASP A CA 1
ATOM 623 C C . ASP A 1 84 ? -18.110 5.903 23.441 1.00 86.81 84 ASP A C 1
ATOM 625 O O . ASP A 1 84 ? -19.262 5.469 23.344 1.00 86.81 84 ASP A O 1
ATOM 629 N N . THR A 1 85 ? -17.829 7.204 23.322 1.00 88.81 85 THR A N 1
ATOM 630 C CA . THR A 1 85 ? -18.848 8.232 23.065 1.00 88.81 85 THR A CA 1
ATOM 631 C C . THR A 1 85 ? -19.550 7.985 21.729 1.00 88.81 85 THR A C 1
ATOM 633 O O . THR A 1 85 ? -20.775 7.852 21.701 1.00 88.81 85 THR A O 1
ATOM 636 N N . ALA A 1 86 ? -18.793 7.802 20.643 1.00 87.06 86 ALA A N 1
ATOM 637 C CA . ALA A 1 86 ? -19.351 7.534 19.316 1.00 87.06 86 ALA A CA 1
ATOM 638 C C . ALA A 1 86 ? -20.201 6.246 19.276 1.00 87.06 86 ALA A C 1
ATOM 640 O O . ALA A 1 86 ? -21.262 6.195 18.648 1.00 87.06 86 ALA A O 1
ATOM 641 N N . THR A 1 87 ? -19.777 5.199 19.992 1.00 85.69 87 THR A N 1
ATOM 642 C CA . THR A 1 87 ? -20.509 3.923 20.065 1.00 85.69 87 THR A CA 1
ATOM 643 C C . THR A 1 87 ? -21.827 4.072 20.835 1.00 85.69 87 THR A C 1
ATOM 645 O O . THR A 1 87 ? -22.847 3.491 20.451 1.00 85.69 87 THR A O 1
ATOM 648 N N . LYS A 1 88 ? -21.843 4.874 21.907 1.00 84.12 88 LYS A N 1
ATOM 649 C CA . LYS A 1 88 ? -23.055 5.173 22.687 1.00 84.12 88 LYS A CA 1
ATOM 650 C C . LYS A 1 88 ? -24.056 6.024 21.909 1.00 84.12 88 LYS A C 1
ATOM 652 O O . LYS A 1 88 ? -25.256 5.775 22.012 1.00 84.12 88 LYS A O 1
ATOM 657 N N . GLU A 1 89 ? -23.584 6.995 21.132 1.00 81.00 89 GLU A N 1
ATOM 658 C CA . GLU A 1 89 ? -24.436 7.825 20.274 1.00 81.00 89 GLU A CA 1
ATOM 659 C C . GLU A 1 89 ? -25.090 7.009 19.157 1.00 81.00 89 GLU A C 1
ATOM 661 O O . GLU A 1 89 ? -26.296 7.123 18.939 1.00 81.00 89 GLU A O 1
ATOM 666 N N . SER A 1 90 ? -24.338 6.104 18.526 1.00 75.50 90 SER A N 1
ATOM 667 C CA . SER A 1 90 ? -24.868 5.187 17.509 1.00 75.50 90 SER A CA 1
ATOM 668 C C . SER A 1 90 ? -26.006 4.306 18.049 1.00 75.50 90 SER A C 1
ATOM 670 O O . SER A 1 90 ? -27.025 4.122 17.387 1.00 75.50 90 SER A O 1
ATOM 672 N N . LYS A 1 91 ? -25.911 3.857 19.310 1.00 68.38 91 LYS A N 1
ATOM 673 C CA . LYS A 1 91 ? -26.978 3.095 19.984 1.00 68.38 91 LYS A CA 1
ATOM 674 C C . LYS A 1 91 ? -28.247 3.917 20.265 1.00 68.38 91 LYS A C 1
ATOM 676 O O . LYS A 1 91 ? -29.290 3.337 20.531 1.00 68.38 91 LYS A O 1
ATOM 681 N N . LYS A 1 92 ? -28.162 5.250 20.271 1.00 61.06 92 LYS A N 1
ATOM 682 C CA . LYS A 1 92 ? -29.311 6.157 20.447 1.00 61.06 92 LYS A CA 1
ATOM 683 C C . LYS A 1 92 ? -30.037 6.451 19.131 1.00 61.06 92 LYS A C 1
ATOM 685 O O . LYS A 1 92 ? -31.182 6.887 19.172 1.00 61.06 92 LYS A O 1
ATOM 690 N N . ALA A 1 93 ? -29.349 6.280 18.003 1.00 56.59 93 ALA A N 1
ATOM 691 C CA . ALA A 1 93 ? -29.871 6.535 16.664 1.00 56.59 93 ALA A CA 1
ATOM 692 C C . ALA A 1 93 ? -30.517 5.296 16.009 1.00 56.59 93 ALA A C 1
ATOM 694 O O . ALA A 1 93 ? -31.177 5.441 14.981 1.00 56.59 93 ALA A O 1
ATOM 695 N N . ALA A 1 94 ? -30.319 4.109 16.592 1.00 49.72 94 ALA A N 1
ATOM 696 C CA . ALA A 1 94 ? -30.921 2.833 16.197 1.00 49.72 94 ALA A CA 1
ATOM 697 C C . ALA A 1 94 ? -32.079 2.457 17.131 1.00 49.72 94 ALA A C 1
ATOM 699 O O . ALA A 1 94 ? -33.054 1.857 16.628 1.00 49.72 94 ALA A O 1
#

Radius of g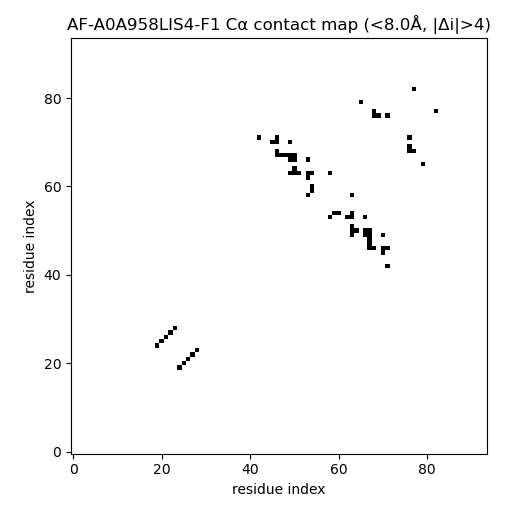yration: 26.63 Å; Cα contacts (8 Å, |Δi|>4): 36; chains: 1; bounding box: 57×25×73 Å

Solvent-accessible surface area (backbone atoms only — not comparable to full-atom values): 5208 Å² total; per-residue (Å²): 112,73,68,62,54,52,52,54,52,51,50,53,51,52,50,52,51,50,50,54,49,42,46,66,71,43,52,47,56,51,52,52,51,52,50,53,53,50,50,57,56,47,50,57,54,49,26,54,49,40,24,52,54,32,43,75,72,67,44,56,70,70,57,12,52,52,50,16,51,70,62,43,58,81,93,78,39,75,54,71,67,58,52,52,50,54,54,55,52,53,64,72,77,106